Protein AF-A0A5N6KJ45-F1 (afdb_monomer)

Radius of gyration: 18.18 Å; Cα contacts (8 Å, |Δi|>4): 58; chains: 1; bounding box: 41×42×48 Å

Organism: Monilinia laxa (NCBI:txid61186)

Sequence (149 aa):
MLFISTRRSRKHATTMIKTTILDSRNGATTISPTNIEGKLGDQENTFAFAQSCLKAFLPSYLPIINKRKDMPYTEKEKEWQQIRRGRYVEFNLVHDRGTAFGLNTPSARVESILMSLPLTASWRYMYEPEKGSREQRLVDVLREPKEWV

Foldseek 3Di:
DDDDDDPVCPVVSVVVLVVLAPPPPDDDDPPDPPPVPPPDDDPVVVVVVVVVVVVVVCVVPVVVCVVPVPDDDDPVVVLLVQQVLVSVVCCLVPPDPQLVVQVPDPPRDNCVSCVPRDPGHDDDDPDDDDPPDPSNVVVVCSNPPDDDD

Mean predicted aligned error: 11.6 Å

Nearest PDB structures (foldseek):
  1tkl-assembly1_B  TM=9.935E-01  e=5.877E-09  Saccharomyces cerevisiae
  3e8j-assembly1_A  TM=9.389E-01  e=1.153E-07  Leishmania naiffi
  3e8j-assembly1_B  TM=9.395E-01  e=1.875E-07  Leishmania naiffi
  3dwr-assembly1_A  TM=9.289E-01  e=3.442E-07  Leishmania major
  2qt8-assembly1_A  TM=9.394E-01  e=6.319E-07  Leishmania major

pLDDT: mean 77.18, std 26.14, range [24.94, 97.75]

InterPro domains:
  IPR001260 Coproporphyrinogen III oxidase, aerobic [PF01218] (42-148)
  IPR001260 Coproporphyrinogen III oxidase, aerobic [PR00073] (80-107)
  IPR001260 Coproporphyrinogen III oxidase, aerobic [PR00073] (109-135)
  IPR001260 Coproporphyrinogen III oxidase, aerobic [PTHR10755] (42-149)
  IPR036406 Oxygen-dependent coproporphyrinogen III oxidase superfamily [G3DSA:3.40.1500.10] (6-149)
  IPR036406 Oxygen-dependent coproporphyrinogen III oxidase superfamily [SSF102886] (41-149)

Solvent-accessible surface area (backbone atoms only — not comparable to full-atom values): 9604 Å² total; per-residue (Å²): 135,87,88,85,71,58,95,85,36,62,72,56,57,56,51,64,55,56,74,75,68,59,83,87,81,62,84,87,78,87,76,70,91,69,87,81,73,67,74,81,58,58,68,66,60,48,49,52,48,55,52,50,56,60,63,47,45,58,74,61,47,50,61,56,46,73,71,49,73,82,55,87,79,52,71,69,56,53,52,50,50,23,42,55,38,31,55,50,49,51,41,44,74,76,66,34,64,66,44,50,49,46,75,71,38,85,90,50,62,61,72,70,61,54,60,83,56,69,98,66,60,37,86,66,85,88,74,72,62,56,87,90,36,75,61,31,56,51,52,49,44,59,78,52,75,73,88,89,126

Secondary structure (DSSP, 8-state):
------TT-HHHHHHHHHTTTSTTTS------S----S----HHHHHHHHHHHHHHHHHHHHHHHHHHTT----HHHHHHHHHHHHHHHHHHHHT-HHHHHHHHSTT--HHHHGGGS-S-----TT--PPTTSHHHHHHHHHHS-----

Structure (mmCIF, N/CA/C/O backbone):
data_AF-A0A5N6KJ45-F1
#
_entry.id   AF-A0A5N6KJ45-F1
#
loop_
_atom_site.group_PDB
_atom_site.id
_atom_site.type_symbol
_atom_site.label_atom_id
_atom_site.label_alt_id
_atom_site.label_comp_id
_atom_site.label_asym_id
_atom_site.label_entity_id
_atom_site.label_seq_id
_atom_site.pdbx_PDB_ins_code
_atom_site.Cartn_x
_atom_site.Cartn_y
_atom_site.Cartn_z
_atom_site.occupancy
_atom_site.B_iso_or_equiv
_atom_site.auth_seq_id
_atom_site.auth_comp_id
_atom_site.auth_asym_id
_atom_site.auth_atom_id
_atom_site.pdbx_PDB_model_num
ATOM 1 N N . MET A 1 1 ? -2.105 4.964 -0.515 1.00 30.16 1 MET A N 1
ATOM 2 C CA . MET A 1 1 ? -0.704 4.859 -0.975 1.00 30.16 1 MET A CA 1
ATOM 3 C C . MET A 1 1 ? -0.600 5.815 -2.156 1.00 30.16 1 MET A C 1
ATOM 5 O O . MET A 1 1 ? -1.458 5.731 -3.022 1.00 30.16 1 MET A O 1
ATOM 9 N N . LEU A 1 2 ? 0.241 6.851 -2.058 1.00 31.75 2 LEU A N 1
ATOM 10 C CA . LEU A 1 2 ? 0.137 8.080 -2.864 1.00 31.75 2 LEU A CA 1
ATOM 11 C C . LEU A 1 2 ? 0.681 7.900 -4.292 1.00 31.75 2 LEU A C 1
ATOM 13 O O . LEU A 1 2 ? 1.808 7.446 -4.459 1.00 31.75 2 LEU A O 1
ATOM 17 N N . PHE A 1 3 ? -0.081 8.368 -5.281 1.00 28.39 3 PHE A N 1
ATOM 18 C CA . PHE A 1 3 ? 0.426 8.765 -6.595 1.00 28.39 3 PHE A CA 1
ATOM 19 C C . PHE A 1 3 ? 0.907 10.221 -6.501 1.00 28.39 3 PHE A C 1
ATOM 21 O O . PHE A 1 3 ? 0.117 11.093 -6.147 1.00 28.39 3 PHE A O 1
ATOM 28 N N . ILE A 1 4 ? 2.182 10.498 -6.796 1.00 30.36 4 ILE A N 1
ATOM 29 C CA . ILE A 1 4 ? 2.712 11.866 -6.944 1.00 30.36 4 ILE A CA 1
ATOM 30 C C . ILE A 1 4 ? 3.192 12.029 -8.389 1.00 30.36 4 ILE A C 1
ATOM 32 O O . ILE A 1 4 ? 3.974 11.225 -8.893 1.00 30.36 4 ILE A O 1
ATOM 36 N N . SER A 1 5 ? 2.670 13.058 -9.058 1.00 27.98 5 SER A N 1
ATOM 37 C CA . SER A 1 5 ? 2.850 13.360 -10.480 1.00 27.98 5 SER A CA 1
ATOM 38 C C . SER A 1 5 ? 3.770 14.572 -10.659 1.00 27.98 5 SER A C 1
ATOM 40 O O . SER A 1 5 ? 3.531 15.626 -10.076 1.00 27.98 5 SER A O 1
ATOM 42 N N . THR A 1 6 ? 4.817 14.448 -11.479 1.00 31.75 6 THR A N 1
ATOM 43 C CA . THR A 1 6 ? 5.561 15.589 -12.046 1.00 31.75 6 THR A CA 1
ATOM 44 C C . THR A 1 6 ? 4.923 16.018 -13.373 1.00 31.75 6 THR A C 1
ATOM 46 O O . THR A 1 6 ? 4.309 15.211 -14.059 1.00 31.75 6 THR A O 1
ATOM 49 N N . ARG A 1 7 ? 5.057 17.296 -13.766 1.00 32.31 7 ARG A N 1
ATOM 50 C CA . ARG A 1 7 ? 4.261 18.022 -14.794 1.00 32.31 7 ARG A CA 1
ATOM 51 C C . ARG A 1 7 ? 3.989 17.349 -16.162 1.00 32.31 7 ARG A C 1
ATOM 53 O O . ARG A 1 7 ? 3.085 17.829 -16.848 1.00 32.31 7 ARG A O 1
ATOM 60 N N . ARG A 1 8 ? 4.694 16.282 -16.569 1.00 32.25 8 ARG A N 1
ATOM 61 C CA . ARG A 1 8 ? 4.442 15.483 -17.801 1.00 32.25 8 ARG A CA 1
ATOM 62 C C . ARG A 1 8 ? 3.687 14.158 -17.534 1.00 32.25 8 ARG A C 1
ATOM 64 O O . ARG A 1 8 ? 3.125 13.564 -18.446 1.00 32.25 8 ARG A O 1
ATOM 71 N N . SER A 1 9 ? 3.578 13.770 -16.264 1.00 34.53 9 SER A N 1
ATOM 72 C CA . SER A 1 9 ? 2.813 12.652 -15.684 1.00 34.53 9 SER A CA 1
ATOM 73 C C . SER A 1 9 ? 1.345 13.023 -15.373 1.00 34.53 9 SER A C 1
ATOM 75 O O . SER A 1 9 ? 0.633 12.325 -14.654 1.00 34.53 9 SER A O 1
ATOM 77 N N . ARG A 1 10 ? 0.839 14.141 -1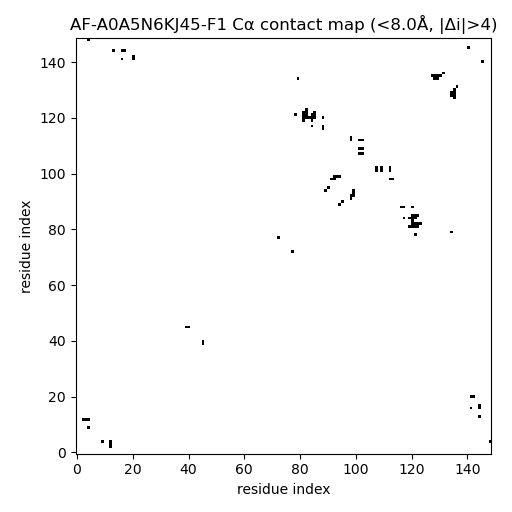5.914 1.00 38.44 10 ARG A N 1
ATOM 78 C CA . ARG A 1 10 ? -0.551 14.583 -15.686 1.00 38.44 10 ARG A CA 1
ATOM 79 C C . ARG A 1 10 ? -1.587 13.673 -16.351 1.00 38.44 10 ARG A C 1
ATOM 81 O O . ARG A 1 10 ? -2.619 13.408 -15.763 1.00 38.44 10 ARG A O 1
ATOM 88 N N . LYS A 1 11 ? -1.286 13.111 -17.528 1.00 31.62 11 LYS A N 1
ATOM 89 C CA . LYS A 1 11 ? -2.179 12.137 -18.186 1.00 31.62 11 LYS A CA 1
ATOM 90 C C . LYS A 1 11 ? -2.130 10.744 -17.543 1.00 31.62 11 LYS A C 1
ATOM 92 O O . LYS A 1 11 ? -3.116 10.027 -17.585 1.00 31.62 11 LYS A O 1
ATOM 97 N N . HIS A 1 12 ? -1.006 10.363 -16.936 1.00 35.34 12 HIS A N 1
ATOM 98 C CA . HIS A 1 12 ? -0.758 8.993 -16.471 1.00 35.34 12 HIS A CA 1
ATOM 99 C C . HIS A 1 12 ? -1.284 8.734 -15.052 1.00 35.34 12 HIS A C 1
ATOM 101 O O . HIS A 1 12 ? -1.809 7.655 -14.780 1.00 35.34 12 HIS A O 1
ATOM 107 N N . ALA A 1 13 ? -1.207 9.732 -14.164 1.00 35.44 13 ALA A N 1
ATOM 108 C CA . ALA A 1 13 ? -1.751 9.623 -12.811 1.00 35.44 13 ALA A CA 1
ATOM 109 C C . ALA A 1 13 ? -3.286 9.495 -12.816 1.00 35.44 13 ALA A C 1
ATOM 111 O O . ALA A 1 13 ? -3.835 8.660 -12.100 1.00 35.44 13 ALA A O 1
ATOM 112 N N . THR A 1 14 ? -3.979 10.245 -13.681 1.00 33.53 14 THR A N 1
ATOM 113 C CA . THR A 1 14 ? -5.441 10.159 -13.832 1.00 33.53 14 THR A CA 1
ATOM 114 C C . THR A 1 14 ? -5.884 8.808 -14.407 1.00 33.53 14 THR A C 1
ATOM 116 O O . THR A 1 14 ? -6.919 8.286 -13.997 1.00 33.53 14 THR A O 1
ATOM 119 N N . THR A 1 15 ? -5.097 8.203 -15.306 1.00 33.16 15 THR A N 1
ATOM 120 C CA . THR A 1 15 ? -5.392 6.878 -15.883 1.00 33.16 15 THR A CA 1
ATOM 121 C C . THR A 1 15 ? -5.345 5.767 -14.832 1.00 33.16 15 THR A C 1
ATOM 123 O O . THR A 1 15 ? -6.266 4.963 -14.779 1.00 33.16 15 THR A O 1
ATOM 126 N N . MET A 1 16 ? -4.347 5.750 -13.939 1.00 32.31 16 MET A N 1
ATOM 127 C CA . MET A 1 16 ? -4.243 4.726 -12.881 1.00 32.31 16 MET A CA 1
ATOM 128 C C . MET A 1 16 ? -5.421 4.757 -11.896 1.00 32.31 16 MET A C 1
ATOM 130 O O . MET A 1 16 ? -5.894 3.706 -11.461 1.00 32.31 16 MET A O 1
ATOM 134 N N . ILE A 1 17 ? -5.927 5.950 -11.557 1.00 37.25 17 ILE A N 1
ATOM 135 C CA . ILE A 1 17 ? -7.053 6.067 -10.623 1.00 37.25 17 ILE A CA 1
ATOM 136 C C . ILE A 1 17 ? -8.388 5.744 -11.319 1.00 37.25 17 ILE A C 1
ATOM 138 O O . ILE A 1 17 ? -9.229 5.065 -10.731 1.00 37.25 17 ILE A O 1
ATOM 142 N N . LYS A 1 18 ? -8.568 6.130 -12.593 1.00 32.88 18 LYS A N 1
ATOM 143 C CA . LYS A 1 18 ? -9.783 5.805 -13.366 1.00 32.88 18 LYS A CA 1
ATOM 144 C C . LYS A 1 18 ? -9.980 4.303 -13.595 1.00 32.88 18 LYS A C 1
ATOM 146 O O . LYS A 1 18 ? -11.118 3.848 -13.535 1.00 32.88 18 LYS A O 1
ATOM 151 N N . THR A 1 19 ? -8.911 3.527 -13.788 1.00 37.41 19 THR A N 1
ATOM 152 C CA . THR A 1 19 ? -9.018 2.073 -14.027 1.00 37.41 19 THR A CA 1
ATOM 153 C C . THR A 1 19 ? -9.544 1.292 -12.816 1.00 37.41 19 THR A C 1
ATOM 155 O O . THR A 1 19 ? -10.049 0.191 -12.975 1.00 37.41 19 THR A O 1
ATOM 158 N N . THR A 1 20 ? -9.470 1.842 -11.599 1.00 40.97 20 THR A N 1
ATOM 159 C CA . THR A 1 20 ? -9.756 1.068 -10.374 1.00 40.97 20 THR A CA 1
ATOM 160 C C . THR A 1 20 ? -11.205 1.216 -9.870 1.00 40.97 20 THR A C 1
ATOM 162 O O . THR A 1 20 ? -11.602 0.506 -8.952 1.00 40.97 20 THR A O 1
ATOM 165 N N . ILE A 1 21 ? -12.009 2.153 -10.399 1.00 39.34 21 ILE A N 1
ATOM 166 C CA . ILE A 1 21 ? -13.208 2.638 -9.673 1.00 39.34 21 ILE A CA 1
ATOM 167 C C . ILE A 1 21 ? -14.526 2.581 -10.453 1.00 39.34 21 ILE A C 1
ATOM 169 O O . ILE A 1 21 ? -15.588 2.662 -9.840 1.00 39.34 21 ILE A O 1
ATOM 173 N N . LEU A 1 22 ? -14.506 2.341 -11.765 1.00 35.91 22 LEU A N 1
ATOM 174 C CA . LEU A 1 22 ? -15.728 2.339 -12.584 1.00 35.91 22 LEU A CA 1
ATOM 175 C C . LEU A 1 22 ? -16.225 0.956 -13.039 1.00 35.91 22 LEU A C 1
ATOM 177 O O . LEU A 1 22 ? -17.267 0.894 -13.682 1.00 35.91 22 LEU A O 1
ATOM 181 N N . ASP A 1 23 ? -15.565 -0.145 -12.669 1.00 41.88 23 ASP A N 1
ATOM 182 C CA . ASP A 1 23 ? -15.807 -1.447 -13.324 1.00 41.88 23 ASP A CA 1
ATOM 183 C C . ASP A 1 23 ? -16.778 -2.402 -12.595 1.00 41.88 23 ASP A C 1
ATOM 185 O O . ASP A 1 23 ? -16.892 -3.568 -12.952 1.00 41.88 23 ASP A O 1
ATOM 189 N N . SER A 1 24 ? -17.506 -1.949 -11.563 1.00 38.69 24 SER A N 1
ATOM 190 C CA . SER A 1 24 ? -18.484 -2.812 -10.864 1.00 38.69 24 SER A CA 1
ATOM 191 C C . SER A 1 24 ? -19.946 -2.395 -10.996 1.00 38.69 24 SER A C 1
ATOM 193 O O . SER A 1 24 ? -20.806 -3.062 -10.420 1.00 38.69 24 SER A O 1
ATOM 195 N N . ARG A 1 25 ? -20.271 -1.312 -11.724 1.00 40.81 25 ARG A N 1
ATOM 196 C CA . ARG A 1 25 ? -21.666 -0.830 -11.785 1.00 40.81 25 ARG A CA 1
ATOM 197 C C . ARG A 1 25 ? -22.239 -0.421 -13.132 1.00 40.81 25 ARG A C 1
ATOM 199 O O . ARG A 1 25 ? -23.450 -0.286 -13.168 1.00 40.81 25 ARG A O 1
ATOM 206 N N . ASN A 1 26 ? -21.482 -0.274 -14.217 1.00 31.47 26 ASN A N 1
ATOM 207 C CA . ASN A 1 26 ? -22.083 -0.003 -15.528 1.00 31.47 26 ASN A CA 1
ATOM 208 C C . ASN A 1 26 ? -21.285 -0.675 -16.646 1.00 31.47 26 ASN A C 1
ATOM 210 O O . ASN A 1 26 ? -20.060 -0.653 -16.640 1.00 31.47 26 ASN A O 1
ATOM 214 N N . GLY A 1 27 ? -22.013 -1.312 -17.563 1.00 29.44 27 GLY A N 1
ATOM 215 C CA . GLY A 1 27 ? -21.491 -2.240 -18.554 1.00 29.44 27 GLY A CA 1
ATOM 216 C C . GLY A 1 27 ? -20.410 -1.685 -19.481 1.00 29.44 27 GLY A C 1
ATOM 217 O O . GLY A 1 27 ? -20.442 -0.532 -19.899 1.00 29.44 27 GLY A O 1
ATOM 218 N N . ALA A 1 28 ? -19.491 -2.595 -19.808 1.00 36.81 28 ALA A N 1
ATOM 219 C CA . ALA A 1 28 ? -18.679 -2.682 -21.013 1.00 36.81 28 ALA A CA 1
ATOM 220 C C . ALA A 1 28 ? -18.240 -1.354 -21.652 1.00 36.81 28 ALA A C 1
ATOM 222 O O . ALA A 1 28 ? -18.868 -0.815 -22.561 1.00 36.81 28 ALA A O 1
ATOM 223 N N . THR A 1 29 ? -17.031 -0.923 -21.307 1.00 26.45 29 THR A N 1
ATOM 224 C CA . THR A 1 29 ? -16.138 -0.336 -22.310 1.00 26.45 29 THR A CA 1
ATOM 225 C C . THR A 1 29 ? -14.742 -0.895 -22.079 1.00 26.45 29 THR A C 1
ATOM 227 O O . THR A 1 29 ? -13.974 -0.388 -21.266 1.00 26.45 29 THR A O 1
ATOM 230 N N . THR A 1 30 ? -14.424 -1.984 -22.778 1.00 26.39 30 THR A N 1
ATOM 231 C CA . THR A 1 30 ? -13.069 -2.532 -22.860 1.00 26.39 30 THR A CA 1
ATOM 232 C C . THR A 1 30 ? -12.171 -1.491 -23.521 1.00 26.39 30 THR A C 1
ATOM 234 O O . THR A 1 30 ? -12.092 -1.405 -24.743 1.00 26.39 30 THR A O 1
ATOM 237 N N . ILE A 1 31 ? -11.495 -0.669 -22.720 1.00 32.94 31 ILE A N 1
ATOM 238 C CA . ILE A 1 31 ? -10.361 0.108 -23.211 1.00 32.94 31 ILE A CA 1
ATOM 239 C C . ILE A 1 31 ? -9.142 -0.812 -23.233 1.00 32.94 31 ILE A C 1
ATOM 241 O O . ILE A 1 31 ? -8.486 -1.057 -22.221 1.00 32.94 31 ILE A O 1
ATOM 245 N N . SER A 1 32 ? -8.880 -1.358 -24.420 1.00 24.94 32 SER A N 1
ATOM 246 C CA . SER A 1 32 ? -7.640 -2.045 -24.778 1.00 24.94 32 SER A CA 1
ATOM 247 C C . SER A 1 32 ? -6.409 -1.247 -24.310 1.00 24.94 32 SER A C 1
ATOM 249 O O . SER A 1 32 ? -6.456 -0.015 -24.254 1.00 24.94 32 SER A O 1
ATOM 251 N N . PRO A 1 33 ? -5.281 -1.907 -23.984 1.00 33.56 33 PRO A N 1
ATOM 252 C CA . PRO A 1 33 ? -4.089 -1.270 -23.422 1.00 33.56 33 PRO A CA 1
ATOM 253 C C . PRO A 1 33 ? -3.271 -0.477 -24.464 1.00 33.56 33 PRO A C 1
ATOM 255 O O . PRO A 1 33 ? -2.049 -0.559 -24.487 1.00 33.56 33 PRO A O 1
ATOM 258 N N . THR A 1 34 ? -3.921 0.306 -25.323 1.00 30.50 34 THR A N 1
ATOM 259 C CA . THR A 1 34 ? -3.310 1.012 -26.462 1.00 30.50 34 THR A CA 1
ATOM 260 C C . THR A 1 34 ? -2.900 2.460 -26.179 1.00 30.50 34 THR A C 1
ATOM 262 O O . THR A 1 34 ? -2.562 3.187 -27.101 1.00 30.50 34 THR A O 1
ATOM 265 N N . ASN A 1 35 ? -2.841 2.915 -24.921 1.00 34.09 35 ASN A N 1
ATOM 266 C CA . ASN A 1 35 ? -2.411 4.292 -24.609 1.00 34.09 35 ASN A CA 1
ATOM 267 C C . ASN A 1 35 ? -0.986 4.430 -24.036 1.00 34.09 35 ASN A C 1
ATOM 269 O O . ASN A 1 35 ? -0.671 5.440 -23.408 1.00 34.09 35 ASN A O 1
ATOM 273 N N . ILE A 1 36 ? -0.099 3.466 -24.318 1.00 43.94 36 ILE A N 1
ATOM 274 C CA . ILE A 1 36 ? 1.367 3.671 -24.284 1.00 43.94 36 ILE A CA 1
ATOM 275 C C . ILE A 1 36 ? 1.936 3.653 -25.716 1.00 43.94 36 ILE A C 1
ATOM 277 O O . ILE A 1 36 ? 3.034 3.177 -25.962 1.00 43.94 36 ILE A O 1
ATOM 281 N N . GLU A 1 37 ? 1.204 4.196 -26.688 1.00 40.59 37 GLU A N 1
ATOM 282 C CA . GLU A 1 37 ? 1.750 4.498 -28.021 1.00 40.59 37 GLU A CA 1
ATOM 283 C C . GLU A 1 37 ? 2.137 5.980 -28.133 1.00 40.59 37 GLU A C 1
AT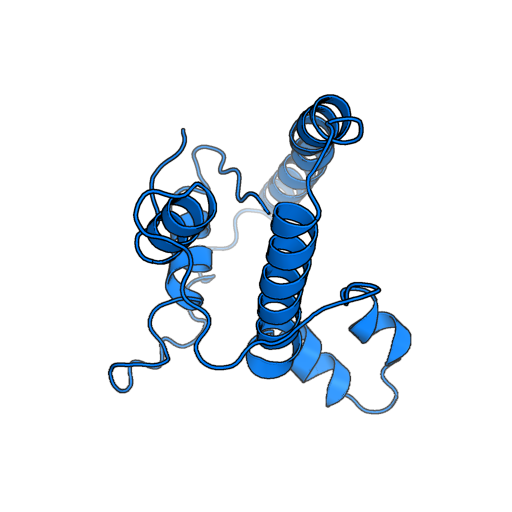OM 285 O O . GLU A 1 37 ? 1.894 6.675 -29.118 1.00 40.59 37 GLU A O 1
ATOM 290 N N . GLY A 1 38 ? 2.762 6.503 -27.078 1.00 42.53 38 GLY A N 1
ATOM 291 C CA . GLY A 1 38 ? 3.466 7.773 -27.149 1.00 42.53 38 GLY A CA 1
ATOM 292 C C . GLY A 1 38 ? 4.821 7.534 -27.794 1.00 42.53 38 GLY A C 1
ATOM 293 O O . GLY A 1 38 ? 5.726 7.108 -27.086 1.00 42.53 38 GLY A O 1
ATOM 294 N N . LYS A 1 39 ? 4.914 7.774 -29.113 1.00 45.94 39 LYS A N 1
ATOM 295 C CA . LYS A 1 39 ? 6.131 7.880 -29.946 1.00 45.94 39 LYS A CA 1
ATOM 296 C C . LYS A 1 39 ? 7.400 7.761 -29.100 1.00 45.94 39 LYS A C 1
ATOM 298 O O . LYS A 1 39 ? 7.732 8.720 -28.401 1.00 45.94 39 LYS A O 1
ATOM 303 N N . LEU A 1 40 ? 8.021 6.576 -29.121 1.00 46.69 40 LEU A N 1
ATOM 304 C CA . LEU A 1 40 ? 9.196 6.248 -28.317 1.00 46.69 40 LEU A CA 1
ATOM 305 C C . LEU A 1 40 ? 10.192 7.403 -28.469 1.00 46.69 40 LEU A C 1
ATOM 307 O O . LEU A 1 40 ? 10.752 7.617 -29.545 1.00 46.69 40 LEU A O 1
ATOM 311 N N . GLY A 1 41 ? 10.311 8.223 -27.424 1.00 61.44 41 GLY A N 1
ATOM 312 C CA . GLY A 1 41 ? 11.381 9.200 -27.360 1.00 61.44 41 GLY A CA 1
ATOM 313 C C . GLY A 1 41 ? 12.693 8.439 -27.463 1.00 61.44 41 GLY A C 1
ATOM 314 O O . GLY A 1 41 ? 12.754 7.272 -27.066 1.00 61.44 41 GLY A O 1
ATOM 315 N N . ASP A 1 42 ? 13.710 9.101 -28.003 1.00 82.56 42 ASP A N 1
ATOM 316 C CA . ASP A 1 42 ? 15.078 8.597 -28.043 1.00 82.56 42 ASP A CA 1
ATOM 317 C C . ASP A 1 42 ? 15.428 7.799 -26.762 1.00 82.56 42 ASP A C 1
ATOM 319 O O . ASP A 1 42 ? 15.013 8.155 -25.650 1.00 82.56 42 ASP A O 1
ATOM 323 N N . GLN A 1 43 ? 16.109 6.663 -26.934 1.00 87.69 43 GLN A N 1
ATOM 324 C CA . GLN A 1 43 ? 16.310 5.672 -25.874 1.00 87.69 43 GLN A CA 1
ATOM 325 C C . GLN A 1 43 ? 16.968 6.300 -24.641 1.00 87.69 43 GLN A C 1
ATOM 327 O O . GLN A 1 43 ? 16.582 5.986 -23.510 1.00 87.69 43 GLN A O 1
ATOM 332 N N . GLU A 1 44 ? 17.903 7.227 -24.853 1.00 88.44 44 GLU A N 1
ATOM 333 C CA . GLU A 1 44 ? 18.579 7.947 -23.777 1.00 88.44 44 GLU A CA 1
ATOM 334 C C . GLU A 1 44 ? 17.597 8.820 -22.994 1.00 88.44 44 GLU A C 1
ATOM 336 O O . GLU A 1 44 ? 17.602 8.811 -21.763 1.00 88.44 44 GLU A O 1
ATOM 341 N N . ASN A 1 45 ? 16.681 9.504 -23.682 1.00 85.56 45 ASN A N 1
ATOM 342 C CA . ASN A 1 45 ? 15.641 10.310 -23.045 1.00 85.56 45 ASN A CA 1
ATOM 343 C C . ASN A 1 45 ? 14.642 9.465 -22.240 1.00 85.56 45 ASN A C 1
ATOM 345 O O . ASN A 1 45 ? 14.267 9.845 -21.126 1.00 85.56 45 ASN A O 1
ATOM 349 N N . THR A 1 46 ? 14.222 8.310 -22.764 1.00 89.06 46 THR A N 1
ATOM 350 C CA . THR A 1 46 ? 13.352 7.375 -22.028 1.00 89.06 46 THR A CA 1
ATOM 351 C C . THR A 1 46 ? 14.057 6.829 -20.782 1.00 89.06 46 THR A C 1
ATOM 353 O O . THR A 1 46 ? 13.467 6.788 -19.697 1.00 89.06 46 THR A O 1
ATOM 356 N N . PHE A 1 47 ? 15.334 6.464 -20.901 1.00 89.19 47 PHE A N 1
ATOM 357 C CA . PHE A 1 47 ? 16.131 5.989 -19.775 1.00 89.19 47 PHE A CA 1
ATOM 358 C C . PHE A 1 47 ? 16.357 7.083 -18.722 1.00 89.19 47 PHE A C 1
ATOM 360 O O . PHE A 1 47 ? 16.144 6.848 -17.530 1.00 89.19 47 PHE A O 1
ATOM 367 N N . ALA A 1 48 ? 16.702 8.300 -19.148 1.00 91.25 48 ALA A N 1
ATOM 368 C CA . ALA A 1 48 ? 16.850 9.455 -18.267 1.00 91.25 48 ALA A CA 1
ATOM 369 C C . ALA A 1 48 ? 15.542 9.764 -17.522 1.00 91.25 48 ALA A C 1
ATOM 371 O O . ALA A 1 48 ? 15.556 10.045 -16.319 1.00 91.25 48 ALA A O 1
ATOM 372 N N . PHE A 1 49 ? 14.396 9.639 -18.201 1.00 88.94 49 PHE A N 1
ATOM 373 C CA . PHE A 1 49 ? 13.085 9.765 -17.574 1.00 88.94 49 PHE A CA 1
ATOM 374 C C . PHE A 1 49 ? 12.860 8.693 -16.497 1.00 88.94 49 PHE A C 1
ATOM 376 O O . PHE A 1 49 ? 12.557 9.049 -15.357 1.00 88.94 49 PHE A O 1
ATOM 383 N N . ALA A 1 50 ? 13.077 7.410 -16.802 1.00 91.75 50 ALA A N 1
ATOM 384 C CA . ALA A 1 50 ? 12.939 6.324 -15.827 1.00 91.75 50 ALA A CA 1
ATOM 385 C C . ALA A 1 50 ? 13.858 6.525 -14.608 1.00 91.75 50 ALA A C 1
ATOM 387 O O . ALA A 1 50 ? 13.420 6.401 -13.460 1.00 91.75 50 ALA A O 1
ATOM 388 N N . GLN A 1 51 ? 15.110 6.928 -14.845 1.00 92.25 51 GLN A N 1
ATOM 389 C CA . GLN A 1 51 ? 16.062 7.237 -13.783 1.00 92.25 51 GLN A CA 1
ATOM 390 C C . GLN A 1 51 ? 15.576 8.407 -12.915 1.00 92.25 51 GLN A C 1
ATOM 392 O O . GLN A 1 51 ? 15.697 8.354 -11.691 1.00 92.25 51 GLN A O 1
ATOM 397 N N . SER A 1 52 ? 14.991 9.446 -13.522 1.00 92.75 52 SER A N 1
ATOM 398 C CA . SER A 1 52 ? 14.427 10.584 -12.788 1.00 92.75 52 SER A CA 1
ATOM 399 C C . SER A 1 52 ? 13.247 10.176 -11.894 1.00 92.75 52 SER A C 1
ATOM 401 O O . SER A 1 52 ? 13.175 10.612 -10.745 1.00 92.75 52 SER A O 1
ATOM 403 N N . CYS A 1 53 ? 12.372 9.280 -12.367 1.00 92.44 53 CYS A N 1
ATOM 404 C CA . CYS A 1 53 ? 11.254 8.751 -11.585 1.00 92.44 53 CYS A CA 1
ATOM 405 C C . CYS A 1 53 ? 11.740 7.947 -10.373 1.00 92.44 53 CYS A C 1
ATOM 407 O O . CYS A 1 53 ? 11.253 8.159 -9.263 1.00 92.44 53 CYS A O 1
ATOM 409 N N . LEU A 1 54 ? 12.733 7.072 -10.562 1.00 93.69 54 LEU A N 1
ATOM 410 C CA . LEU A 1 54 ? 13.324 6.288 -9.473 1.00 93.69 54 LEU A CA 1
ATOM 411 C C . LEU A 1 54 ? 14.033 7.184 -8.448 1.00 93.69 54 LEU A C 1
ATOM 413 O O . LEU A 1 54 ? 13.828 7.026 -7.245 1.00 93.69 54 LEU A O 1
ATOM 417 N N . LYS A 1 55 ? 14.801 8.179 -8.914 1.00 94.06 55 LYS A N 1
ATOM 418 C CA . LYS A 1 55 ? 15.462 9.174 -8.050 1.00 94.06 55 LYS A CA 1
ATOM 419 C C . LYS A 1 55 ? 14.459 9.989 -7.226 1.00 94.06 55 LYS A C 1
ATOM 421 O O . LYS A 1 55 ? 14.771 10.360 -6.100 1.00 94.06 55 LYS A O 1
ATOM 426 N N . ALA A 1 56 ? 13.257 10.242 -7.747 1.00 94.75 56 ALA A N 1
ATOM 427 C CA . ALA A 1 56 ? 12.207 10.983 -7.046 1.00 94.75 56 ALA A CA 1
ATOM 428 C C . ALA A 1 56 ? 11.442 10.153 -5.992 1.00 94.75 56 ALA A C 1
ATOM 43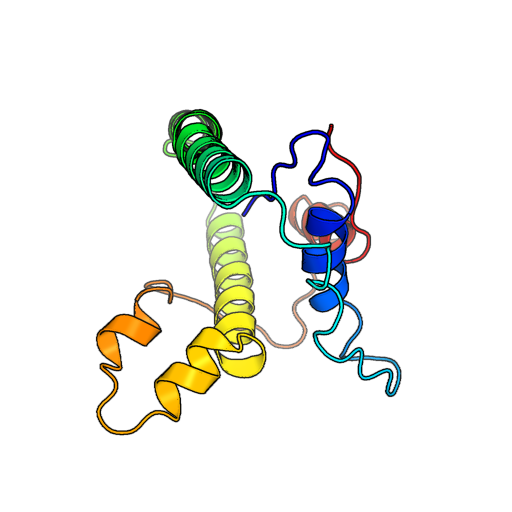0 O O . ALA A 1 56 ? 10.776 10.725 -5.124 1.00 94.75 56 ALA A O 1
ATOM 431 N N . PHE A 1 57 ? 11.530 8.819 -6.027 1.00 92.88 57 PHE A N 1
ATOM 432 C CA . PHE A 1 57 ? 10.755 7.951 -5.139 1.00 92.88 57 PHE A CA 1
ATOM 433 C C . PHE A 1 57 ? 11.159 8.088 -3.663 1.00 92.88 57 PHE A C 1
ATOM 435 O O . PHE A 1 57 ? 10.321 8.398 -2.819 1.00 92.88 57 PHE A O 1
ATOM 442 N N . LEU A 1 58 ? 12.443 7.917 -3.331 1.00 94.62 58 LEU A N 1
ATOM 443 C CA . LEU A 1 58 ? 12.895 7.986 -1.933 1.00 94.62 58 LEU A CA 1
ATOM 444 C C . LEU A 1 58 ? 12.689 9.375 -1.300 1.00 94.62 58 LEU A C 1
ATOM 446 O O . LEU A 1 58 ? 12.129 9.427 -0.201 1.00 94.62 58 LEU A O 1
ATOM 450 N N . PRO A 1 59 ? 13.043 10.498 -1.964 1.00 95.94 59 PRO A N 1
ATOM 451 C CA . PRO A 1 59 ? 12.820 11.833 -1.411 1.00 95.94 59 PRO A CA 1
ATOM 452 C C . PRO A 1 59 ? 11.344 12.172 -1.199 1.00 95.94 59 PRO A C 1
ATOM 454 O O . PRO A 1 59 ? 11.030 12.967 -0.321 1.00 95.94 59 PRO A O 1
ATOM 457 N N . SER A 1 60 ? 10.429 11.583 -1.975 1.00 95.19 60 SER A N 1
ATOM 458 C CA . SER A 1 60 ? 8.991 11.809 -1.792 1.00 95.19 60 SER A CA 1
ATOM 459 C C . SER A 1 60 ? 8.374 10.893 -0.731 1.00 95.19 60 SER A C 1
ATOM 461 O O . SER A 1 60 ? 7.489 11.322 0.010 1.00 95.19 60 SER A O 1
ATOM 463 N N . TYR A 1 61 ? 8.846 9.650 -0.611 1.00 94.50 61 TYR A N 1
ATOM 464 C CA . TYR A 1 61 ? 8.246 8.655 0.276 1.00 94.50 61 TYR A CA 1
ATOM 465 C C . TYR A 1 61 ? 8.794 8.690 1.709 1.00 94.50 61 TYR A C 1
ATOM 467 O O . TYR A 1 61 ? 8.015 8.645 2.667 1.00 94.50 61 TYR A O 1
ATOM 475 N N . LEU A 1 62 ? 10.115 8.818 1.884 1.00 96.19 62 LEU A N 1
ATOM 476 C CA . LEU A 1 62 ? 10.746 8.775 3.209 1.00 96.19 62 LEU A CA 1
ATOM 477 C C . LEU A 1 62 ? 10.238 9.864 4.170 1.00 96.19 62 LEU A C 1
ATOM 479 O O . LEU A 1 62 ? 9.946 9.524 5.319 1.00 96.19 62 LEU A O 1
ATOM 483 N N . PRO A 1 63 ? 10.035 11.134 3.754 1.00 97.44 63 PRO A N 1
ATOM 484 C CA . PRO A 1 63 ? 9.500 12.154 4.658 1.00 97.44 63 PRO A CA 1
ATOM 485 C C . PRO A 1 63 ? 8.097 11.820 5.178 1.00 97.44 63 PRO A C 1
ATOM 487 O O . PRO A 1 63 ? 7.773 12.116 6.328 1.00 97.44 63 PRO A O 1
ATOM 490 N N . ILE A 1 64 ? 7.264 11.170 4.357 1.00 96.69 64 ILE A N 1
ATOM 491 C CA . ILE A 1 64 ? 5.909 10.762 4.749 1.00 96.69 64 ILE A CA 1
ATOM 492 C C . ILE A 1 64 ? 5.977 9.686 5.834 1.00 96.69 64 ILE A C 1
ATOM 494 O O . ILE A 1 64 ? 5.238 9.771 6.816 1.00 96.69 64 ILE A O 1
ATOM 498 N N . ILE A 1 65 ? 6.859 8.696 5.672 1.00 96.88 65 ILE A N 1
ATOM 499 C CA . ILE A 1 65 ? 7.040 7.619 6.649 1.00 96.88 65 ILE A CA 1
ATOM 500 C C . ILE A 1 65 ? 7.631 8.158 7.946 1.00 96.88 65 ILE A C 1
ATOM 502 O O . ILE A 1 65 ? 7.047 7.936 9.003 1.00 96.88 65 ILE A O 1
ATOM 506 N N . ASN A 1 66 ? 8.714 8.933 7.874 1.00 96.94 66 ASN A N 1
ATOM 507 C CA . ASN A 1 66 ? 9.362 9.497 9.059 1.00 96.94 66 ASN A CA 1
ATOM 508 C C . ASN A 1 66 ? 8.405 10.359 9.889 1.00 96.94 66 ASN A C 1
ATOM 510 O O . ASN A 1 66 ? 8.444 10.307 11.111 1.00 96.94 66 ASN A O 1
ATOM 514 N N . LYS A 1 67 ? 7.491 11.089 9.238 1.00 97.06 67 LYS A N 1
ATOM 515 C CA . LYS A 1 67 ? 6.473 11.890 9.927 1.00 97.06 67 LYS A CA 1
ATOM 516 C C . LYS A 1 67 ? 5.366 11.054 10.581 1.00 97.06 67 LYS A C 1
ATOM 518 O O . LYS A 1 67 ? 4.745 11.522 11.530 1.00 97.06 67 LYS A O 1
ATOM 523 N N . ARG A 1 68 ? 5.044 9.875 10.039 1.00 96.56 68 ARG A N 1
ATOM 524 C CA . ARG A 1 68 ? 3.821 9.129 10.392 1.00 96.56 68 ARG A CA 1
ATOM 525 C C . ARG A 1 68 ? 4.061 7.825 11.146 1.00 96.56 68 ARG A C 1
ATOM 527 O O . ARG A 1 68 ? 3.116 7.323 11.742 1.00 96.56 68 ARG A O 1
ATOM 534 N N . LYS A 1 69 ? 5.276 7.269 11.113 1.00 95.06 69 LYS A N 1
ATOM 535 C CA . LYS A 1 69 ? 5.579 5.934 11.656 1.00 95.06 69 LYS A CA 1
ATOM 536 C C . LYS A 1 69 ? 5.340 5.811 13.167 1.00 95.06 69 LYS A C 1
ATOM 538 O O . LYS A 1 69 ? 4.906 4.753 13.602 1.00 95.06 69 LYS A O 1
ATOM 543 N N . ASP A 1 70 ? 5.567 6.887 13.924 1.00 96.50 70 ASP A N 1
ATOM 544 C CA . ASP A 1 70 ? 5.435 6.909 15.391 1.00 96.50 70 ASP A CA 1
ATOM 545 C C . ASP A 1 70 ? 4.131 7.583 15.860 1.00 96.50 70 ASP A C 1
ATOM 547 O O . ASP A 1 70 ? 3.943 7.822 17.051 1.00 96.50 70 ASP A O 1
ATOM 551 N N . MET A 1 71 ? 3.226 7.938 14.938 1.00 97.06 71 MET A N 1
ATOM 552 C CA . MET A 1 71 ? 1.948 8.538 15.320 1.00 97.06 71 MET A CA 1
ATOM 553 C C . MET A 1 71 ? 1.089 7.507 16.068 1.00 97.06 71 MET A C 1
ATOM 555 O O . MET A 1 71 ? 0.936 6.385 15.572 1.00 97.06 71 MET A O 1
ATOM 559 N N . PRO A 1 72 ? 0.482 7.874 17.213 1.00 97.50 72 PRO A N 1
ATOM 560 C CA . PRO A 1 72 ? -0.446 6.988 17.895 1.00 97.50 72 PRO A CA 1
ATOM 561 C C . PRO A 1 72 ? -1.646 6.707 16.988 1.00 97.50 72 PRO A C 1
ATOM 563 O O . PRO A 1 72 ? -2.086 7.571 16.224 1.00 97.50 72 PRO A O 1
ATOM 566 N N . TYR A 1 73 ? -2.169 5.492 17.085 1.00 96.88 73 TYR A N 1
ATOM 567 C CA . TYR A 1 73 ? -3.367 5.068 16.378 1.00 96.88 73 TYR A CA 1
ATOM 568 C C . TYR A 1 73 ? -4.288 4.317 17.331 1.00 96.88 73 TYR A C 1
ATOM 570 O O . TYR A 1 73 ? -3.854 3.705 18.304 1.00 96.88 73 TYR A O 1
ATOM 578 N N . THR A 1 74 ? -5.574 4.373 17.031 1.00 97.62 74 THR A N 1
ATOM 579 C CA . THR A 1 74 ? -6.621 3.636 17.733 1.00 97.62 74 THR A CA 1
ATOM 580 C C . THR A 1 74 ? -6.857 2.275 17.085 1.00 97.62 74 THR A C 1
ATOM 582 O O . THR A 1 74 ? -6.563 2.069 15.904 1.00 97.62 74 THR A O 1
ATOM 585 N N . GLU A 1 75 ? -7.484 1.356 17.818 1.00 97.25 75 GLU A N 1
ATOM 586 C CA . GLU A 1 75 ? -7.900 0.061 17.262 1.00 97.25 75 GLU A CA 1
ATOM 587 C C . GLU A 1 75 ? -8.843 0.214 16.059 1.00 97.25 75 GLU A C 1
ATOM 589 O O . GLU A 1 75 ? -8.715 -0.514 15.077 1.00 97.25 75 GLU A O 1
ATOM 594 N N . LYS A 1 76 ? -9.721 1.228 16.058 1.00 95.56 76 LYS A N 1
ATOM 595 C CA . LYS A 1 76 ? -10.585 1.538 14.904 1.00 95.56 76 LYS A CA 1
ATOM 596 C C . LYS A 1 76 ? -9.774 1.919 13.662 1.00 95.56 76 LYS A C 1
ATOM 598 O O . LYS A 1 76 ? -10.076 1.469 12.559 1.00 95.56 76 LYS A O 1
ATOM 603 N N . GLU A 1 77 ? -8.720 2.718 13.821 1.00 96.44 77 GLU A N 1
ATOM 604 C CA . GLU A 1 77 ? -7.831 3.080 12.710 1.00 96.44 77 GLU A CA 1
ATOM 605 C C . GLU A 1 77 ? -7.008 1.881 12.226 1.00 96.44 77 GLU A C 1
ATOM 607 O O . GLU A 1 77 ? -6.754 1.746 11.023 1.00 96.44 77 GLU A O 1
ATOM 612 N N . LYS A 1 78 ? -6.617 0.988 13.144 1.00 96.19 78 LYS A N 1
ATOM 613 C CA . LYS A 1 78 ? -5.932 -0.261 12.807 1.00 96.19 78 LYS A CA 1
ATOM 614 C C . LYS A 1 78 ? -6.838 -1.192 12.011 1.00 96.19 78 LYS A C 1
ATOM 616 O O . LYS A 1 78 ? -6.422 -1.720 10.981 1.00 96.19 78 LYS A O 1
ATOM 621 N N . GLU A 1 79 ? -8.079 -1.348 12.441 1.00 96.12 79 GLU A N 1
ATOM 622 C CA . GLU A 1 79 ? -9.103 -2.111 11.739 1.00 96.12 79 GLU A CA 1
ATOM 623 C C . GLU A 1 79 ? -9.365 -1.536 10.340 1.00 96.12 79 GLU A C 1
ATOM 625 O O . GLU A 1 79 ? -9.338 -2.264 9.345 1.00 96.12 79 GLU A O 1
ATOM 630 N N . TRP A 1 80 ? -9.502 -0.212 10.232 1.00 96.69 80 TRP A N 1
ATOM 631 C CA . TRP A 1 80 ? -9.634 0.454 8.940 1.00 96.69 80 TRP A CA 1
ATOM 632 C C . TRP A 1 80 ? -8.432 0.189 8.025 1.00 96.69 80 TRP A C 1
ATOM 634 O O . TRP A 1 80 ? -8.607 -0.113 6.842 1.00 96.69 80 TRP A O 1
ATOM 644 N N . GLN A 1 81 ? -7.204 0.229 8.556 1.00 97.19 81 GLN A N 1
ATOM 645 C CA . GLN A 1 81 ? -6.005 -0.151 7.804 1.00 97.19 81 GLN A CA 1
ATOM 646 C C . GLN A 1 81 ? -6.111 -1.585 7.259 1.00 97.19 81 GLN A C 1
ATOM 648 O O . GLN A 1 81 ? -5.728 -1.813 6.109 1.00 97.19 81 GLN A O 1
ATOM 653 N N . GLN A 1 82 ? -6.640 -2.536 8.035 1.00 97.75 82 GLN A N 1
ATOM 654 C CA . GLN A 1 82 ? -6.815 -3.925 7.594 1.00 97.75 82 GLN A CA 1
ATOM 655 C C . GLN A 1 82 ? -7.844 -4.060 6.469 1.00 97.75 82 GLN A C 1
ATOM 657 O O . GLN A 1 82 ? -7.586 -4.764 5.493 1.00 97.75 82 GLN A O 1
ATOM 662 N N . ILE A 1 83 ? -8.954 -3.323 6.547 1.00 96.31 83 ILE A N 1
ATOM 663 C CA . ILE A 1 83 ? -9.959 -3.262 5.475 1.00 96.31 83 ILE A CA 1
ATOM 664 C C . ILE A 1 83 ? -9.341 -2.678 4.198 1.00 96.31 83 ILE A C 1
ATOM 666 O O . ILE A 1 83 ? -9.537 -3.195 3.096 1.00 96.31 83 ILE A O 1
ATOM 670 N N . ARG A 1 84 ? -8.526 -1.620 4.320 1.00 96.88 84 ARG A N 1
ATOM 671 C CA . ARG A 1 84 ? -7.816 -1.038 3.168 1.00 96.88 84 ARG A CA 1
ATOM 672 C C . ARG A 1 84 ? -6.786 -1.988 2.561 1.00 96.88 84 ARG A C 1
ATOM 674 O O . ARG A 1 84 ? -6.619 -1.970 1.343 1.00 96.88 84 ARG A O 1
ATOM 681 N N . ARG A 1 85 ? -6.120 -2.809 3.378 1.00 97.62 85 ARG A N 1
ATOM 682 C CA . ARG A 1 85 ? -5.221 -3.877 2.915 1.00 97.62 85 ARG A CA 1
ATOM 683 C C . ARG A 1 85 ? -5.981 -4.986 2.191 1.00 97.62 85 ARG A C 1
ATOM 685 O O . ARG A 1 85 ? -5.506 -5.419 1.150 1.00 97.62 85 ARG A O 1
ATOM 692 N N . GLY A 1 86 ? -7.179 -5.354 2.649 1.00 95.81 86 GLY A N 1
ATOM 693 C CA . GLY A 1 86 ? -8.063 -6.284 1.933 1.00 95.81 86 GLY A CA 1
ATOM 694 C C . GLY A 1 86 ? -8.362 -5.817 0.506 1.00 95.81 86 GLY A C 1
ATOM 695 O O . GLY A 1 86 ? -8.170 -6.570 -0.443 1.00 95.81 86 GLY A O 1
ATOM 696 N N . ARG A 1 87 ? -8.686 -4.528 0.323 1.00 94.81 87 ARG A N 1
ATOM 697 C CA . ARG A 1 87 ? -8.881 -3.942 -1.021 1.00 94.81 87 ARG A CA 1
ATOM 698 C C . ARG A 1 87 ? -7.619 -3.954 -1.891 1.00 94.81 87 ARG A C 1
ATOM 700 O O . ARG A 1 87 ? -7.720 -4.067 -3.106 1.00 94.81 87 ARG A O 1
ATOM 707 N N . TYR A 1 88 ? -6.434 -3.832 -1.291 1.00 95.06 88 TYR A N 1
ATOM 708 C CA . TYR A 1 88 ? -5.170 -3.955 -2.026 1.00 95.06 88 TYR A CA 1
ATOM 709 C C . TYR A 1 88 ? -4.938 -5.393 -2.507 1.00 95.06 88 TYR A C 1
ATOM 711 O O . TYR A 1 88 ? -4.536 -5.59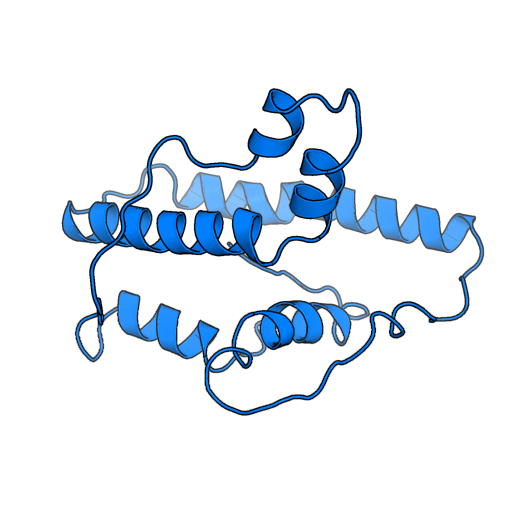6 -3.650 1.00 95.06 88 TYR A O 1
ATOM 719 N N . VAL A 1 89 ? -5.237 -6.384 -1.662 1.00 95.44 89 VAL A N 1
ATOM 720 C CA . VAL A 1 89 ? -5.168 -7.808 -2.026 1.00 95.44 89 VAL A CA 1
ATOM 721 C C . VAL A 1 89 ? -6.150 -8.128 -3.154 1.00 95.44 89 VAL A C 1
ATOM 723 O O . VAL A 1 89 ? -5.744 -8.729 -4.142 1.00 95.44 89 VAL A O 1
ATOM 726 N N . GLU A 1 90 ? -7.402 -7.668 -3.056 1.00 93.88 90 GLU A N 1
ATOM 727 C CA . GLU A 1 90 ? -8.406 -7.830 -4.122 1.00 93.88 90 GLU A CA 1
ATOM 728 C C . GLU A 1 90 ? -7.899 -7.292 -5.461 1.00 93.88 90 GLU A C 1
ATOM 730 O O . GLU A 1 90 ? -7.971 -7.984 -6.471 1.00 93.88 90 GLU A O 1
ATOM 735 N N . PHE A 1 91 ? -7.315 -6.090 -5.464 1.00 92.62 91 PHE A N 1
ATOM 736 C CA . PHE A 1 91 ? -6.748 -5.519 -6.680 1.00 92.62 91 PHE A CA 1
ATOM 737 C C . PHE A 1 91 ? -5.623 -6.383 -7.267 1.00 92.62 91 PHE A C 1
ATOM 739 O O . PHE A 1 91 ? -5.650 -6.674 -8.459 1.00 92.62 91 PHE A O 1
ATOM 746 N N . ASN A 1 92 ? -4.658 -6.818 -6.447 1.00 91.94 92 ASN A N 1
ATOM 747 C CA . ASN A 1 92 ? -3.522 -7.611 -6.934 1.00 91.94 92 ASN A CA 1
ATOM 748 C C . ASN A 1 92 ? -3.971 -8.970 -7.491 1.00 91.94 92 ASN A C 1
ATOM 750 O O . ASN A 1 92 ? -3.445 -9.422 -8.498 1.00 91.94 92 ASN A O 1
ATOM 754 N N . LEU A 1 93 ? -4.949 -9.620 -6.858 1.00 92.06 93 LEU A N 1
ATOM 755 C CA . LEU A 1 93 ? -5.380 -10.956 -7.273 1.00 92.06 93 LEU A CA 1
ATOM 756 C C . LEU A 1 93 ? -6.370 -10.944 -8.444 1.00 92.06 93 LEU A C 1
ATOM 758 O O . LEU A 1 93 ? -6.381 -11.891 -9.225 1.00 92.06 93 LEU A O 1
ATOM 762 N N . VAL A 1 94 ? -7.205 -9.906 -8.565 1.00 91.06 94 VAL A N 1
ATOM 763 C CA . VAL A 1 94 ? -8.290 -9.863 -9.564 1.00 91.06 94 VAL A CA 1
ATOM 764 C C . VAL A 1 94 ? -7.938 -8.996 -10.771 1.00 91.06 94 VAL A C 1
ATOM 766 O O . VAL A 1 94 ? -8.311 -9.329 -11.894 1.00 91.06 94 VAL A O 1
ATOM 769 N N . HIS A 1 95 ? -7.235 -7.881 -10.563 1.00 86.62 95 HIS A N 1
ATOM 770 C CA . HIS A 1 95 ? -7.070 -6.846 -11.587 1.00 86.62 95 HIS A CA 1
ATOM 771 C C . HIS A 1 95 ? -5.621 -6.630 -12.032 1.00 86.62 95 HIS A C 1
ATOM 773 O O . HIS A 1 95 ? -5.401 -6.148 -13.147 1.00 86.62 95 HIS A O 1
ATOM 779 N N . ASP A 1 96 ? -4.625 -6.965 -11.205 1.00 91.19 96 ASP A N 1
ATOM 780 C CA . ASP A 1 96 ? -3.233 -6.766 -11.595 1.00 91.19 96 ASP A CA 1
ATOM 781 C C . ASP A 1 96 ? -2.794 -7.776 -12.661 1.00 91.19 96 ASP A C 1
ATOM 783 O O . ASP A 1 96 ? -2.663 -8.981 -12.432 1.00 91.19 96 ASP A O 1
ATOM 787 N N . ARG A 1 97 ? -2.520 -7.252 -13.858 1.00 89.94 97 ARG A N 1
ATOM 788 C CA . ARG A 1 97 ? -2.080 -8.057 -15.002 1.00 89.94 97 ARG A CA 1
ATOM 789 C C . ARG A 1 97 ? -0.724 -8.714 -14.753 1.00 89.94 97 ARG A C 1
ATOM 791 O O . ARG A 1 97 ? -0.492 -9.795 -15.283 1.00 89.94 97 ARG A O 1
ATOM 798 N N . GLY A 1 98 ? 0.155 -8.081 -13.970 1.00 89.12 98 GLY A N 1
ATOM 799 C CA . GLY A 1 98 ? 1.474 -8.620 -13.638 1.00 89.12 98 GLY A CA 1
ATOM 800 C C . GLY A 1 98 ? 1.375 -9.870 -12.768 1.00 89.12 98 GLY A C 1
ATOM 801 O O . GLY A 1 98 ? 1.944 -10.906 -13.114 1.00 89.12 98 GLY A O 1
ATOM 802 N N . THR A 1 99 ? 0.591 -9.801 -11.691 1.00 89.31 99 THR A N 1
ATOM 803 C CA . THR A 1 99 ? 0.271 -10.954 -10.844 1.00 89.31 99 THR A CA 1
ATOM 804 C C . THR A 1 99 ? -0.424 -12.055 -11.639 1.00 89.31 99 THR A C 1
ATOM 806 O O . THR A 1 99 ? 0.029 -13.198 -11.599 1.00 89.31 99 THR A O 1
ATOM 809 N N . ALA A 1 100 ? -1.464 -11.731 -12.416 1.00 89.19 100 ALA A N 1
ATOM 810 C CA . ALA A 1 100 ? -2.172 -12.724 -13.224 1.00 89.19 100 ALA A CA 1
ATOM 811 C C . ALA A 1 100 ? -1.241 -13.420 -14.233 1.00 89.19 100 ALA A C 1
ATOM 813 O O . ALA A 1 100 ? -1.256 -14.644 -14.350 1.00 89.19 100 ALA A O 1
ATOM 814 N N . PHE A 1 101 ? -0.397 -12.666 -14.939 1.00 91.12 101 PHE A N 1
ATOM 815 C CA . PHE A 1 101 ? 0.578 -13.231 -15.871 1.00 91.12 101 PHE A CA 1
ATOM 816 C C . PHE A 1 101 ? 1.596 -14.130 -15.160 1.00 91.12 101 PHE A C 1
ATOM 818 O O . PHE A 1 101 ? 1.843 -15.251 -15.603 1.00 91.12 101 PHE A O 1
ATOM 825 N N . GLY A 1 102 ? 2.151 -13.668 -14.036 1.00 90.62 102 GLY A N 1
ATOM 826 C CA . GLY A 1 102 ? 3.113 -14.435 -13.252 1.00 90.62 102 GLY A CA 1
ATOM 827 C C . GLY A 1 102 ? 2.538 -15.765 -12.765 1.00 90.62 102 GLY A C 1
ATOM 828 O O . GLY A 1 102 ? 3.188 -16.792 -12.911 1.00 90.62 102 GLY A O 1
ATOM 829 N N . LEU A 1 103 ? 1.307 -15.766 -12.243 1.00 91.56 103 LEU A N 1
ATOM 830 C CA . LEU A 1 103 ? 0.653 -16.981 -11.741 1.00 91.56 103 LEU A CA 1
ATOM 831 C C . LEU A 1 103 ? 0.310 -17.986 -12.849 1.00 91.56 103 LEU A C 1
ATOM 833 O O . LEU A 1 103 ? 0.299 -19.186 -12.594 1.00 91.56 103 LEU A O 1
ATOM 837 N N . ASN A 1 104 ? 0.049 -17.512 -14.068 1.00 91.25 104 ASN A N 1
ATOM 838 C CA . ASN A 1 104 ? -0.251 -18.368 -15.219 1.00 91.25 104 ASN A CA 1
ATOM 839 C C . ASN A 1 104 ? 1.004 -18.821 -15.988 1.00 91.25 104 ASN A C 1
ATOM 841 O O . ASN A 1 104 ? 0.897 -19.626 -16.912 1.00 91.25 104 ASN A O 1
ATOM 845 N N . THR A 1 105 ? 2.188 -18.308 -15.641 1.00 93.00 105 THR A N 1
ATOM 846 C CA . THR A 1 105 ? 3.438 -18.664 -16.320 1.00 93.00 105 THR A CA 1
ATOM 847 C C . THR A 1 105 ? 4.000 -19.970 -15.745 1.00 93.00 105 THR A C 1
ATOM 849 O O . THR A 1 105 ? 4.223 -20.058 -14.534 1.00 93.00 105 THR A O 1
ATOM 852 N N . PRO A 1 106 ? 4.284 -20.987 -16.583 1.00 90.38 106 PRO A N 1
ATOM 853 C CA . PRO A 1 106 ? 4.915 -22.219 -16.124 1.00 90.38 106 PRO A CA 1
ATOM 854 C C . PRO A 1 106 ? 6.244 -21.944 -15.410 1.00 90.38 106 PRO A C 1
ATOM 856 O O . PRO A 1 106 ? 7.034 -21.114 -15.854 1.00 90.38 106 PRO A O 1
ATOM 859 N N . SER A 1 107 ? 6.493 -22.651 -14.305 1.00 90.06 107 SER A N 1
ATOM 860 C CA . SER A 1 107 ? 7.727 -22.537 -13.507 1.00 90.06 107 SER A CA 1
ATOM 861 C C . SER A 1 107 ? 7.986 -21.160 -12.876 1.00 90.06 107 SER A C 1
ATOM 863 O O . SER A 1 107 ? 9.092 -20.908 -12.392 1.00 90.06 107 SER A O 1
ATOM 865 N 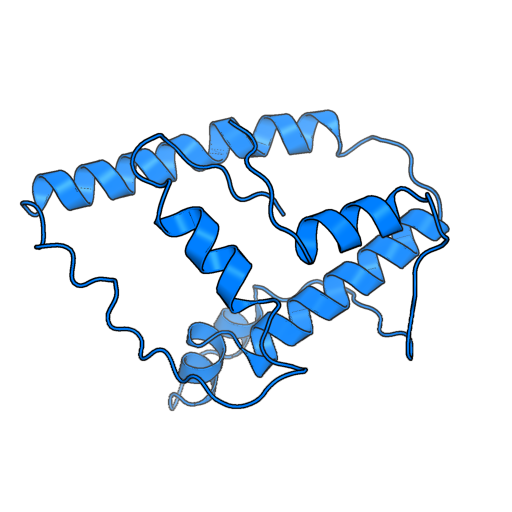N . ALA A 1 108 ? 6.994 -20.267 -12.839 1.00 90.94 108 ALA A N 1
ATOM 866 C CA . ALA A 1 108 ? 7.136 -18.995 -12.150 1.00 90.94 108 ALA A CA 1
ATOM 867 C C . ALA A 1 108 ? 7.257 -19.180 -10.629 1.00 90.94 108 ALA A C 1
ATOM 869 O O . ALA A 1 108 ? 6.631 -20.052 -10.023 1.00 90.94 108 ALA A O 1
ATOM 870 N N . ARG A 1 109 ? 8.059 -18.318 -9.995 1.00 93.12 109 ARG A N 1
ATOM 871 C CA . ARG A 1 109 ? 8.269 -18.347 -8.546 1.00 93.12 109 ARG A CA 1
ATOM 872 C C . ARG A 1 109 ? 7.138 -17.624 -7.825 1.00 93.12 109 ARG A C 1
ATOM 874 O O . ARG A 1 109 ? 7.141 -16.395 -7.723 1.00 93.12 109 ARG A O 1
ATOM 881 N N . VAL A 1 110 ? 6.187 -18.393 -7.308 1.00 92.56 110 VAL A N 1
ATOM 882 C CA . VAL A 1 110 ? 4.982 -17.878 -6.642 1.00 92.56 110 VAL A CA 1
ATOM 883 C C . VAL A 1 110 ? 5.328 -16.959 -5.468 1.00 92.56 110 VAL A C 1
ATOM 885 O O . VAL A 1 110 ? 4.717 -15.904 -5.320 1.00 92.56 110 VAL A O 1
ATOM 888 N N . GLU A 1 111 ? 6.359 -17.279 -4.686 1.00 90.81 111 GLU A N 1
ATOM 889 C CA . GLU A 1 111 ? 6.781 -16.463 -3.542 1.00 90.81 111 GLU A CA 1
ATOM 890 C C . GLU A 1 111 ? 7.253 -15.067 -3.963 1.00 90.81 111 GLU A C 1
ATOM 892 O O . GLU A 1 111 ? 7.056 -14.097 -3.234 1.00 90.81 111 GLU A O 1
ATOM 897 N N . SER A 1 112 ? 7.850 -14.940 -5.152 1.00 92.88 112 SER A N 1
ATOM 898 C CA . SER A 1 112 ? 8.246 -13.641 -5.701 1.00 92.88 112 SER A CA 1
ATOM 899 C C . SER A 1 112 ? 7.045 -12.843 -6.199 1.00 92.88 112 SER A C 1
ATOM 901 O O . SER A 1 112 ? 7.019 -11.627 -6.028 1.00 92.88 112 SER A O 1
ATOM 903 N N . ILE A 1 113 ? 6.044 -13.514 -6.774 1.00 90.38 113 ILE A N 1
ATOM 904 C CA . ILE A 1 113 ? 4.819 -12.874 -7.271 1.00 90.38 113 ILE A CA 1
ATOM 905 C C . ILE A 1 113 ? 3.979 -12.338 -6.106 1.00 90.38 113 ILE A C 1
ATOM 907 O O . ILE A 1 113 ? 3.489 -11.212 -6.159 1.00 90.38 113 ILE A O 1
ATOM 911 N N . LEU A 1 114 ? 3.841 -13.122 -5.035 1.00 92.88 114 LEU A N 1
ATOM 912 C CA . LEU A 1 114 ? 3.001 -12.783 -3.884 1.00 92.88 114 LEU A CA 1
ATOM 913 C C . LEU A 1 114 ? 3.715 -11.931 -2.822 1.00 92.88 114 LEU A C 1
ATOM 915 O O . LEU A 1 114 ? 3.107 -11.592 -1.809 1.00 92.88 114 LEU A O 1
ATOM 919 N N . MET A 1 115 ? 4.970 -11.526 -3.053 1.00 93.81 115 MET A N 1
ATOM 920 C CA . MET A 1 115 ? 5.733 -10.679 -2.122 1.00 93.81 115 MET A CA 1
ATOM 921 C C . MET A 1 115 ? 5.067 -9.316 -1.871 1.00 93.81 115 MET A C 1
ATOM 92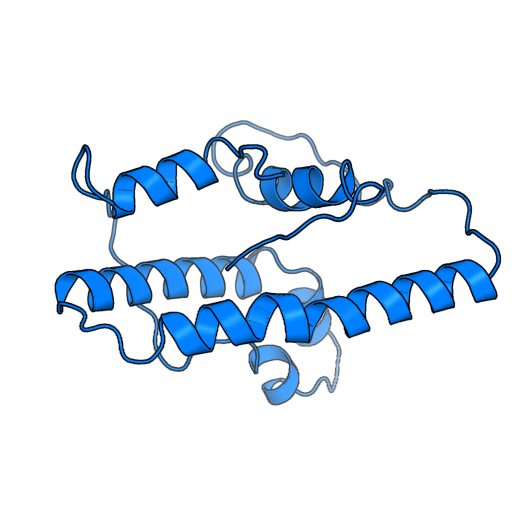3 O O . MET A 1 115 ? 5.275 -8.705 -0.825 1.00 93.81 115 MET A O 1
ATOM 927 N N . SER A 1 116 ? 4.229 -8.846 -2.802 1.00 90.62 116 SER A N 1
ATOM 928 C CA . SER A 1 116 ? 3.475 -7.600 -2.646 1.00 90.62 116 SER A CA 1
ATOM 929 C C . SER A 1 116 ? 2.362 -7.683 -1.592 1.00 90.62 116 SER A C 1
ATOM 931 O O . SER A 1 116 ? 1.880 -6.636 -1.146 1.00 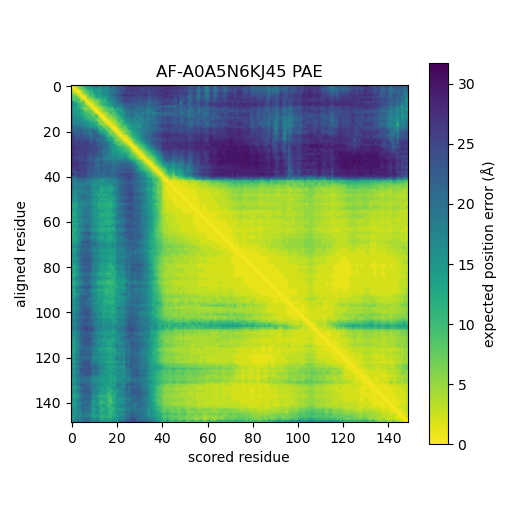90.62 116 SER A O 1
ATOM 933 N N . LEU A 1 117 ? 1.930 -8.887 -1.195 1.00 94.12 117 LEU A N 1
ATOM 934 C CA . LEU A 1 117 ? 0.804 -9.058 -0.283 1.00 94.12 117 LEU A CA 1
ATOM 935 C C . LEU A 1 117 ? 1.174 -8.652 1.156 1.00 94.12 117 LEU A C 1
ATOM 937 O O . LEU A 1 117 ? 2.269 -8.938 1.641 1.00 94.12 117 LEU A O 1
ATOM 941 N N . PRO A 1 118 ? 0.262 -7.979 1.879 1.00 95.88 118 PRO A N 1
ATOM 942 C CA . PRO A 1 118 ? 0.502 -7.592 3.258 1.00 95.88 118 PRO A CA 1
ATOM 943 C C . PRO A 1 118 ? 0.454 -8.805 4.195 1.00 95.88 118 PRO A C 1
ATOM 945 O O . PRO A 1 118 ? -0.299 -9.745 3.970 1.00 95.88 118 PRO A O 1
ATOM 948 N N . LEU A 1 119 ? 1.166 -8.712 5.324 1.00 96.62 119 LEU A N 1
ATOM 949 C CA . LEU A 1 119 ? 1.166 -9.744 6.372 1.00 96.62 119 LEU A CA 1
ATOM 950 C C . LEU A 1 119 ? -0.242 -10.087 6.896 1.00 96.62 119 LEU A C 1
ATOM 952 O O . LEU A 1 119 ? -0.531 -11.236 7.201 1.00 96.62 119 LEU A O 1
ATOM 956 N N . THR A 1 120 ? -1.103 -9.077 7.038 1.00 97.50 120 THR A N 1
ATOM 957 C CA . THR A 1 120 ? -2.497 -9.232 7.473 1.00 97.50 120 THR A CA 1
ATOM 958 C C . THR A 1 120 ? -3.409 -8.326 6.656 1.00 97.50 120 THR A C 1
ATOM 960 O O . THR A 1 120 ? -2.996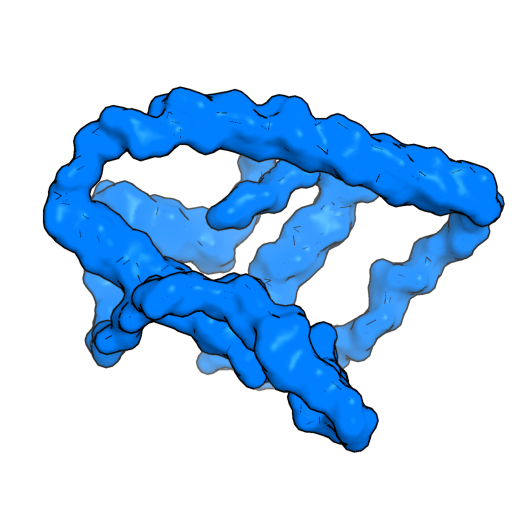 -7.236 6.241 1.00 97.50 120 THR A O 1
ATOM 963 N N . ALA A 1 121 ? -4.637 -8.793 6.433 1.00 97.62 121 ALA A N 1
ATOM 964 C CA . ALA A 1 121 ? -5.735 -8.074 5.796 1.00 97.62 121 ALA A CA 1
ATOM 965 C C . ALA A 1 121 ? -7.073 -8.567 6.378 1.00 97.62 121 ALA A C 1
ATOM 967 O O . ALA A 1 121 ? -7.142 -9.660 6.938 1.00 97.62 121 ALA A O 1
ATOM 968 N N . SER A 1 122 ? -8.134 -7.766 6.259 1.00 96.56 122 SER A N 1
ATOM 969 C CA . SER A 1 122 ? -9.475 -8.131 6.732 1.00 96.56 122 SER A CA 1
ATOM 970 C C . SER A 1 122 ? -10.541 -7.756 5.707 1.00 96.56 122 SER A C 1
ATOM 972 O O . SER A 1 122 ? -10.413 -6.749 5.007 1.00 96.56 122 SER A O 1
ATOM 974 N N . TRP A 1 123 ? -11.608 -8.553 5.665 1.00 97.56 123 TRP A N 1
ATOM 975 C CA . TRP A 1 123 ? -12.787 -8.333 4.839 1.00 97.56 123 TRP A CA 1
ATOM 976 C C . TRP A 1 123 ? -14.017 -8.233 5.726 1.00 97.56 123 TRP A C 1
ATOM 978 O O . TRP A 1 123 ? -14.248 -9.073 6.593 1.00 97.56 123 TRP A O 1
ATOM 988 N N . ARG A 1 124 ? -14.818 -7.198 5.486 1.00 94.06 124 ARG A N 1
ATOM 989 C CA . ARG A 1 124 ? -16.116 -7.008 6.126 1.00 94.06 124 ARG A CA 1
ATOM 990 C C . ARG A 1 124 ? -17.184 -6.866 5.063 1.00 94.06 124 ARG A C 1
ATOM 992 O O . ARG A 1 124 ? -17.012 -6.115 4.099 1.00 94.06 124 ARG A O 1
ATOM 999 N N . TYR A 1 125 ? -18.274 -7.597 5.250 1.00 94.62 125 TYR A N 1
ATOM 1000 C CA . TYR A 1 125 ? -19.412 -7.545 4.348 1.00 94.62 125 TYR A CA 1
ATOM 1001 C C . TYR A 1 125 ? -20.020 -6.140 4.347 1.00 94.62 125 TYR A C 1
ATOM 1003 O O . TYR A 1 125 ? -20.291 -5.597 5.415 1.00 94.62 125 TYR A O 1
ATOM 1011 N N . MET A 1 126 ? -20.181 -5.557 3.153 1.00 89.88 126 MET A N 1
ATOM 1012 C CA . MET A 1 126 ? -20.781 -4.232 2.927 1.00 89.88 126 MET A CA 1
ATOM 1013 C C . MET A 1 126 ? -20.332 -3.146 3.922 1.00 89.88 126 MET A C 1
ATOM 1015 O O . MET A 1 126 ? -21.132 -2.335 4.374 1.00 89.88 126 MET A O 1
ATOM 1019 N N . TYR A 1 127 ? -19.044 -3.125 4.280 1.00 90.94 127 TYR A N 1
ATOM 1020 C CA . TYR A 1 127 ? -18.534 -2.110 5.198 1.00 90.94 127 TYR A CA 1
ATOM 1021 C C . TYR A 1 127 ? -18.622 -0.713 4.577 1.00 90.94 127 TYR A C 1
ATOM 1023 O O . TYR A 1 127 ? -17.981 -0.438 3.556 1.00 90.94 127 TYR A O 1
ATOM 1031 N N . GLU A 1 128 ? -19.343 0.176 5.251 1.00 92.12 128 GLU A N 1
ATOM 1032 C CA . GLU A 1 128 ? -19.400 1.601 4.949 1.00 92.12 128 GLU A CA 1
ATOM 1033 C C . GLU A 1 128 ? -18.836 2.392 6.136 1.00 92.12 128 GLU A C 1
ATOM 1035 O O . GLU A 1 128 ? -19.233 2.145 7.278 1.00 92.12 128 GLU A O 1
ATOM 1040 N N . PRO A 1 129 ? -17.881 3.311 5.906 1.00 93.81 129 PRO A N 1
ATOM 1041 C CA . PRO A 1 129 ? -17.380 4.157 6.976 1.00 93.81 129 PRO A CA 1
ATOM 1042 C C . PRO A 1 129 ? -18.450 5.149 7.444 1.00 93.81 129 PRO A C 1
ATOM 1044 O O . PRO A 1 129 ? -19.378 5.498 6.716 1.00 93.81 129 PRO A O 1
ATOM 1047 N N . GLU A 1 130 ? -18.298 5.632 8.673 1.00 94.62 130 GLU A N 1
ATOM 1048 C CA . GLU A 1 130 ? -19.208 6.612 9.257 1.00 94.62 130 GLU A CA 1
ATOM 1049 C C . GLU A 1 130 ? -19.223 7.924 8.449 1.00 94.62 130 GLU A C 1
ATOM 1051 O O . GLU A 1 130 ? -18.186 8.433 8.008 1.00 94.62 130 GLU A O 1
ATOM 1056 N N . LYS A 1 131 ? -20.413 8.504 8.255 1.00 95.12 131 LYS A N 1
ATOM 1057 C CA . LYS A 1 131 ? -20.571 9.742 7.481 1.00 95.12 131 LYS A CA 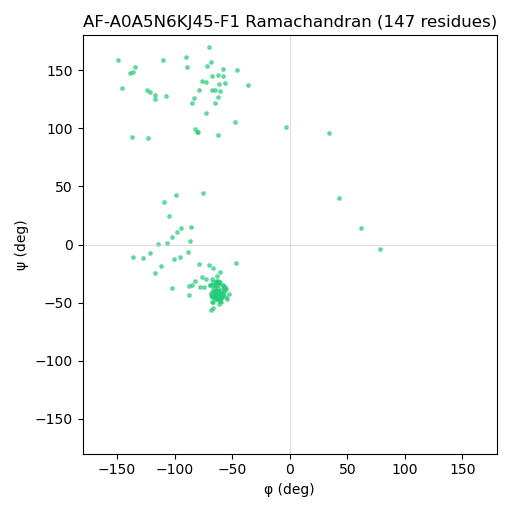1
ATOM 1058 C C . LYS A 1 131 ? -19.771 10.884 8.114 1.00 95.12 131 LYS A C 1
ATOM 1060 O O . LYS A 1 131 ? -19.842 11.122 9.312 1.00 95.12 131 LYS A O 1
ATOM 1065 N N . GLY A 1 132 ? -19.012 11.606 7.290 1.00 94.88 132 GLY A N 1
ATOM 1066 C CA . GLY A 1 132 ? -18.153 12.709 7.741 1.00 94.88 132 GLY A CA 1
ATOM 1067 C C . GLY A 1 132 ? -16.832 12.275 8.394 1.00 94.88 132 GLY A C 1
ATOM 1068 O O . GLY A 1 132 ? -15.990 13.131 8.689 1.00 94.88 132 GLY A O 1
ATOM 1069 N N . SER A 1 133 ? -16.594 10.970 8.570 1.00 95.81 133 SER A N 1
ATOM 1070 C CA . SER A 1 133 ? -15.359 10.462 9.165 1.00 95.81 133 SER A CA 1
ATOM 1071 C C . SER A 1 133 ? -14.139 10.652 8.251 1.00 95.81 133 SER A C 1
ATOM 1073 O O . SER A 1 133 ? -14.236 11.017 7.072 1.00 95.81 133 SER A O 1
ATOM 1075 N N . ARG A 1 134 ? -12.938 10.404 8.789 1.00 94.88 134 ARG A N 1
ATOM 1076 C CA . ARG A 1 134 ? -11.694 10.460 8.001 1.00 94.88 134 ARG A CA 1
ATOM 1077 C C . ARG A 1 134 ? -11.641 9.347 6.952 1.00 94.88 134 ARG A C 1
ATOM 1079 O O . ARG A 1 134 ? -11.074 9.536 5.878 1.00 94.88 134 ARG A O 1
ATOM 1086 N N . GLU A 1 135 ? -12.237 8.210 7.269 1.00 95.19 135 GLU A N 1
ATOM 1087 C CA . GLU A 1 135 ? -12.369 7.025 6.431 1.00 95.19 135 GLU A CA 1
ATOM 1088 C C . GLU A 1 135 ? -13.295 7.308 5.247 1.00 95.19 135 GLU A C 1
ATOM 1090 O O . GLU A 1 135 ? -12.913 7.023 4.111 1.00 95.19 135 GLU A O 1
ATOM 1095 N N . GLN A 1 136 ? -14.446 7.952 5.485 1.00 95.00 136 GLN A N 1
ATOM 1096 C CA . GLN A 1 136 ? -15.351 8.375 4.412 1.00 95.00 136 GLN A CA 1
ATOM 1097 C C . GLN A 1 136 ? -14.659 9.354 3.459 1.00 95.00 136 GLN A C 1
ATOM 1099 O O . GLN A 1 136 ? -14.662 9.122 2.255 1.00 95.00 136 GLN A O 1
ATOM 1104 N N . ARG A 1 137 ? -13.933 10.355 3.983 1.00 94.31 137 ARG A N 1
ATOM 1105 C CA . ARG A 1 137 ? -13.153 11.286 3.141 1.00 94.31 137 ARG A CA 1
ATOM 1106 C C . ARG A 1 137 ? -12.152 10.574 2.228 1.00 94.31 137 ARG A C 1
ATOM 1108 O O . ARG A 1 137 ? -11.926 11.016 1.104 1.00 94.31 137 ARG A O 1
ATOM 1115 N N . LEU A 1 138 ? -11.524 9.492 2.698 1.00 92.69 138 LEU A N 1
ATOM 1116 C CA . LEU A 1 138 ? -10.643 8.680 1.854 1.00 92.69 138 LEU A CA 1
ATOM 1117 C C . LEU A 1 138 ? -11.439 7.965 0.758 1.00 92.69 138 LEU A C 1
ATOM 1119 O O . LEU A 1 138 ? -10.991 7.938 -0.383 1.00 92.69 138 LEU A O 1
ATOM 1123 N N . VAL A 1 139 ? -12.588 7.375 1.092 1.00 91.88 139 VAL A N 1
ATOM 1124 C CA . VAL A 1 139 ? -13.447 6.688 0.116 1.00 91.88 139 VAL A CA 1
ATOM 1125 C C . VAL A 1 139 ? -13.947 7.651 -0.959 1.00 91.88 139 VAL A C 1
ATOM 1127 O O . VAL A 1 139 ? -13.917 7.286 -2.130 1.00 91.88 139 VAL A O 1
ATOM 1130 N N . ASP A 1 140 ? -14.325 8.872 -0.590 1.00 92.12 140 ASP A N 1
ATOM 1131 C CA . ASP A 1 140 ? -14.796 9.892 -1.533 1.00 92.12 140 ASP A CA 1
ATOM 1132 C C . ASP A 1 140 ? -13.696 10.291 -2.517 1.00 92.12 140 ASP A C 1
ATOM 1134 O O . ASP A 1 140 ? -13.906 10.256 -3.721 1.00 92.12 140 ASP A O 1
ATOM 1138 N N . VAL A 1 141 ? -12.484 10.557 -2.020 1.00 91.88 141 VAL A N 1
ATOM 1139 C CA . VAL A 1 141 ? -11.311 10.868 -2.858 1.00 91.88 141 VAL A CA 1
ATOM 1140 C C . VAL A 1 141 ? -10.933 9.716 -3.784 1.00 91.88 141 VAL A C 1
ATOM 1142 O O . VAL A 1 141 ? -10.366 9.939 -4.852 1.00 91.88 141 VAL A O 1
ATOM 1145 N N . LEU A 1 142 ? -11.180 8.475 -3.362 1.00 88.62 142 LEU A N 1
ATOM 1146 C CA . LEU A 1 142 ? -11.009 7.340 -4.251 1.00 88.62 142 LEU A CA 1
ATOM 1147 C C . LEU A 1 142 ? -12.085 7.413 -5.336 1.00 88.62 142 LEU A C 1
ATOM 1149 O O . LEU A 1 142 ? -11.724 7.497 -6.501 1.00 88.62 142 LEU A O 1
ATOM 1153 N N . ARG A 1 143 ? -13.376 7.457 -4.977 1.00 88.69 143 ARG A N 1
ATOM 1154 C CA . ARG A 1 143 ? -14.488 7.508 -5.947 1.00 88.69 143 ARG A CA 1
ATOM 1155 C C . ARG A 1 143 ? -14.340 8.637 -6.967 1.00 88.69 143 ARG A C 1
ATOM 1157 O O . ARG A 1 143 ? -14.562 8.416 -8.154 1.00 88.69 143 ARG A O 1
ATOM 1164 N N . GLU A 1 144 ? -13.941 9.811 -6.494 1.00 89.06 144 GLU A N 1
ATOM 1165 C CA . GLU A 1 144 ? -13.771 11.034 -7.270 1.00 89.06 144 GLU A CA 1
ATOM 1166 C C . GLU A 1 144 ? -12.334 11.551 -7.106 1.00 89.06 144 GLU A C 1
ATOM 1168 O O . GLU A 1 144 ? -12.018 12.296 -6.169 1.00 89.06 144 GLU A O 1
ATOM 1173 N N . PRO A 1 145 ? -11.426 11.139 -8.006 1.00 88.56 145 PRO A N 1
ATOM 1174 C CA . PRO A 1 145 ? -10.020 11.498 -7.918 1.00 88.56 145 PRO A CA 1
ATOM 1175 C C . PRO A 1 145 ? -9.823 13.001 -8.092 1.00 88.56 145 PRO A C 1
ATOM 1177 O O . PRO A 1 145 ? -10.335 13.597 -9.038 1.00 88.56 145 PRO A O 1
ATOM 1180 N N . LYS A 1 146 ? -9.026 13.602 -7.208 1.00 85.94 146 LYS A N 1
ATOM 1181 C CA . LYS A 1 146 ? -8.705 15.033 -7.242 1.00 85.94 146 LYS A CA 1
ATOM 1182 C C . LYS A 1 146 ? -7.256 15.308 -7.629 1.00 85.94 146 LYS A C 1
ATOM 1184 O O . LYS A 1 146 ? -6.378 14.468 -7.428 1.00 85.94 146 LYS A O 1
ATOM 1189 N N . GLU A 1 147 ? -7.019 16.526 -8.102 1.00 91.31 147 GLU A N 1
ATOM 1190 C CA . GLU A 1 147 ? -5.679 17.072 -8.318 1.00 91.31 147 GLU A CA 1
ATOM 1191 C C . GLU A 1 147 ? -5.039 17.488 -6.981 1.00 91.31 147 GLU A C 1
ATOM 1193 O O . GLU A 1 147 ? -5.713 17.995 -6.080 1.00 91.31 147 GLU A O 1
ATOM 1198 N N . TRP A 1 148 ? -3.735 17.239 -6.838 1.00 81.69 148 TRP A N 1
ATOM 1199 C CA . TRP A 1 148 ? -2.986 17.424 -5.582 1.00 81.69 148 TRP A CA 1
ATOM 1200 C C . TRP A 1 148 ? -1.804 18.398 -5.688 1.00 81.69 148 TRP A C 1
ATOM 1202 O O . TRP A 1 148 ? -1.180 18.683 -4.665 1.00 81.69 148 TRP A O 1
ATOM 1212 N N . VAL A 1 149 ? -1.475 18.861 -6.900 1.00 80.19 149 VAL A N 1
ATOM 1213 C CA . VAL A 1 149 ? -0.304 19.695 -7.228 1.00 80.19 149 VAL A CA 1
ATOM 1214 C C . VAL A 1 149 ? -0.738 20.901 -8.044 1.00 80.19 149 VAL A C 1
ATOM 1216 O O . VAL A 1 149 ? -1.580 20.707 -8.947 1.00 80.19 149 VAL A O 1
#